Protein AF-A0A381FII6-F1 (afdb_monomer)

Radius of gyration: 13.68 Å; Cα contacts (8 Å, |Δi|>4): 189; chains: 1; bounding box: 35×24×34 Å

Sequence (94 aa):
MDINFDGLEDFVIANYLGGNAGTLYAYFIQDKDGKFKIDHYLTDQVRFFPRNIDFKNKTLTFLHLSGCCSQVNFKIQLQNSNKWKQTFYEEKPL

Organism: NCBI:txid254

Foldseek 3Di:
DQLLLPPDDWDKDQDDQPPQFGTFIWTWHADPVRHTDTDCCCRPPVRFDFPDQDSVQQKGWGWTDDPPFKIKIWMWHQDPVRDIDTDDIDIDTD

Structure (mmCIF, N/CA/C/O backbone):
data_AF-A0A381FII6-F1
#
_entry.id   AF-A0A381FII6-F1
#
loop_
_atom_site.group_PDB
_atom_site.id
_atom_site.type_symbol
_atom_site.label_atom_id
_atom_site.label_alt_id
_atom_site.label_comp_id
_atom_site.label_asym_id
_atom_site.label_entity_id
_atom_site.label_seq_id
_atom_site.pdbx_PDB_ins_code
_atom_site.Cartn_x
_atom_site.Cartn_y
_atom_site.Cartn_z
_atom_site.occupancy
_atom_site.B_iso_or_equiv
_atom_site.auth_seq_id
_atom_site.auth_comp_id
_atom_site.auth_asym_id
_atom_site.auth_atom_id
_atom_site.pdbx_PDB_model_num
ATOM 1 N N . MET A 1 1 ? -1.795 -9.095 7.378 1.00 88.88 1 MET A N 1
ATOM 2 C CA . MET A 1 1 ? -0.812 -7.997 7.396 1.00 88.88 1 MET A CA 1
ATOM 3 C C . MET A 1 1 ? -1.597 -6.714 7.513 1.00 88.88 1 MET A C 1
ATOM 5 O O . MET A 1 1 ? -2.511 -6.566 6.731 1.00 88.88 1 MET A O 1
ATOM 9 N N . ASP A 1 2 ? -1.260 -5.805 8.418 1.00 95.62 2 ASP A N 1
ATOM 10 C CA . ASP A 1 2 ? -1.960 -4.517 8.559 1.00 95.62 2 ASP A CA 1
ATOM 11 C C . ASP A 1 2 ? -1.428 -3.492 7.529 1.00 95.62 2 ASP A C 1
ATOM 13 O O . ASP A 1 2 ? -0.361 -2.899 7.711 1.00 95.62 2 ASP A O 1
ATOM 17 N N . ILE A 1 3 ? -2.114 -3.360 6.388 1.00 96.19 3 ILE A N 1
ATOM 18 C CA . ILE A 1 3 ? -1.735 -2.488 5.262 1.00 96.19 3 ILE A CA 1
ATOM 19 C C . ILE A 1 3 ? -2.165 -1.043 5.504 1.00 96.19 3 ILE A C 1
ATOM 21 O O . ILE A 1 3 ? -1.471 -0.120 5.064 1.00 96.19 3 ILE A O 1
ATOM 25 N N . ASN A 1 4 ? -3.311 -0.834 6.151 1.00 96.12 4 ASN A N 1
ATOM 26 C CA . ASN A 1 4 ? -3.879 0.492 6.391 1.00 96.12 4 ASN A CA 1
ATOM 27 C C . ASN A 1 4 ? -3.519 1.072 7.779 1.00 96.12 4 ASN A C 1
ATOM 29 O O . ASN A 1 4 ? -3.917 2.196 8.096 1.00 96.12 4 ASN A O 1
ATOM 33 N N . PHE A 1 5 ? -2.700 0.370 8.562 1.00 96.94 5 PHE A N 1
ATOM 34 C CA . PHE A 1 5 ? -2.171 0.794 9.859 1.00 96.94 5 PHE A CA 1
ATOM 35 C C . PHE A 1 5 ? -3.259 1.029 10.916 1.00 96.94 5 PHE A C 1
ATOM 37 O O . PHE A 1 5 ? -3.158 1.984 11.704 1.00 96.94 5 PHE A O 1
ATOM 44 N N . ASP A 1 6 ? -4.321 0.224 10.894 1.00 95.62 6 ASP A N 1
ATOM 45 C CA . ASP A 1 6 ? -5.443 0.329 11.831 1.00 95.62 6 ASP A CA 1
ATOM 46 C C . ASP A 1 6 ? -5.412 -0.712 12.965 1.00 95.62 6 ASP A C 1
ATOM 48 O O . ASP A 1 6 ? -6.226 -0.635 13.892 1.00 95.62 6 ASP A O 1
ATOM 52 N N . GLY A 1 7 ? -4.421 -1.608 12.952 1.00 96.00 7 GLY A N 1
ATOM 53 C CA . GLY A 1 7 ? -4.238 -2.672 13.934 1.00 96.00 7 GLY A CA 1
ATOM 54 C C . GLY A 1 7 ? -5.074 -3.926 13.673 1.00 96.00 7 GLY A C 1
ATOM 55 O O . GLY A 1 7 ? -5.046 -4.832 14.510 1.00 96.00 7 GLY A O 1
ATOM 56 N N . LEU A 1 8 ? -5.809 -3.991 12.561 1.00 96.75 8 LEU A N 1
ATOM 57 C CA . LEU A 1 8 ? -6.517 -5.178 12.089 1.00 96.75 8 LEU A CA 1
ATOM 58 C C . LEU A 1 8 ? -5.714 -5.887 10.992 1.00 96.75 8 LEU A C 1
ATOM 60 O O . LEU A 1 8 ? -4.801 -5.337 10.378 1.00 96.75 8 LEU A O 1
ATOM 64 N N . GLU A 1 9 ? -6.011 -7.165 10.779 1.00 96.50 9 GLU A N 1
ATOM 65 C CA . GLU A 1 9 ? -5.289 -7.965 9.796 1.00 96.50 9 GLU A CA 1
ATOM 66 C C . GLU A 1 9 ? -5.939 -7.828 8.421 1.00 96.50 9 GLU A C 1
ATOM 68 O O . GLU A 1 9 ? -7.065 -8.273 8.226 1.00 96.50 9 GLU A O 1
ATOM 73 N N . ASP A 1 10 ? -5.195 -7.333 7.435 1.00 97.06 10 ASP A N 1
ATOM 74 C CA . ASP A 1 10 ? -5.606 -7.341 6.030 1.00 97.06 10 ASP A CA 1
ATOM 75 C C . ASP A 1 10 ? -5.010 -8.537 5.282 1.00 97.06 10 ASP A C 1
ATOM 77 O O . ASP A 1 10 ? -4.066 -9.203 5.739 1.00 97.06 10 ASP A O 1
ATOM 81 N N . PHE A 1 11 ? -5.500 -8.785 4.068 1.00 94.88 11 PHE A N 1
ATOM 82 C CA . PHE A 1 11 ? -4.839 -9.713 3.160 1.00 94.88 11 PHE A CA 1
ATOM 83 C C . PHE A 1 11 ? -4.702 -9.164 1.745 1.00 94.88 11 PHE A C 1
ATOM 85 O O . PHE A 1 11 ? -5.483 -8.346 1.257 1.00 94.88 11 PHE A O 1
ATOM 92 N N . VAL A 1 12 ? -3.663 -9.655 1.076 1.00 96.12 12 VAL A N 1
ATOM 93 C CA . VAL A 1 12 ? -3.294 -9.268 -0.279 1.00 96.12 12 VAL A CA 1
ATOM 94 C C . VAL A 1 12 ? -3.175 -10.541 -1.099 1.00 96.12 12 VAL A C 1
ATOM 96 O O . VAL A 1 12 ? -2.446 -11.458 -0.719 1.00 96.12 12 VAL A O 1
ATOM 99 N N . ILE A 1 13 ? -3.896 -10.612 -2.214 1.00 94.81 13 ILE A N 1
ATOM 100 C CA . ILE A 1 13 ? -3.881 -11.778 -3.101 1.00 94.81 13 ILE A CA 1
ATOM 101 C C . ILE A 1 13 ? -3.174 -11.432 -4.403 1.00 94.81 13 ILE A C 1
ATOM 103 O O . ILE A 1 13 ? -3.387 -10.359 -4.968 1.00 94.81 13 ILE A O 1
ATOM 107 N N . ALA A 1 14 ? -2.365 -12.362 -4.905 1.00 93.69 14 ALA A N 1
ATOM 108 C CA . ALA A 1 14 ? -1.948 -12.335 -6.299 1.00 93.69 14 ALA A CA 1
ATOM 109 C C . ALA A 1 14 ? -3.206 -12.492 -7.165 1.00 93.69 14 ALA A C 1
ATOM 111 O O . ALA A 1 14 ? -3.875 -13.522 -7.113 1.00 93.69 14 ALA A O 1
ATOM 112 N N . ASN A 1 15 ? -3.565 -11.442 -7.897 1.00 84.31 15 ASN A N 1
ATOM 113 C CA . ASN A 1 15 ? -4.820 -11.358 -8.640 1.00 84.31 15 ASN A CA 1
ATOM 114 C C . ASN A 1 15 ? -4.614 -11.661 -10.128 1.00 84.31 15 ASN A C 1
ATOM 116 O O . ASN A 1 15 ? -5.420 -12.356 -10.740 1.00 84.31 15 ASN A O 1
ATOM 120 N N . TYR A 1 16 ? -3.519 -11.164 -10.707 1.00 83.06 16 TYR A N 1
ATOM 121 C CA . TYR A 1 16 ? -3.272 -11.263 -12.141 1.00 83.06 16 TYR A CA 1
ATOM 122 C C . TYR A 1 16 ? -1.778 -11.358 -12.447 1.00 83.06 16 TYR A C 1
ATOM 124 O O . TYR A 1 16 ? -0.964 -10.676 -11.827 1.00 83.06 16 TYR A O 1
ATOM 132 N N . LEU A 1 17 ? -1.411 -12.161 -13.445 1.00 77.56 17 LEU A N 1
ATOM 133 C CA . LEU A 1 17 ? -0.060 -12.156 -14.001 1.00 77.56 17 LEU A CA 1
ATOM 134 C C . LEU A 1 17 ? 0.022 -11.047 -15.057 1.00 77.56 17 LEU A C 1
ATOM 136 O O . LEU A 1 17 ? -0.391 -11.227 -16.199 1.00 77.56 17 LEU A O 1
ATOM 140 N N . GLY A 1 18 ? 0.558 -9.891 -14.662 1.00 70.25 18 GLY A N 1
ATOM 141 C CA . GLY A 1 18 ? 0.680 -8.652 -15.440 1.00 70.25 18 GLY A CA 1
ATOM 142 C C . GLY A 1 18 ? 1.613 -8.695 -16.652 1.00 70.25 18 GLY A C 1
ATOM 143 O O . GLY A 1 18 ? 2.012 -7.636 -17.135 1.00 70.25 18 GLY A O 1
ATOM 144 N N . GLY A 1 19 ? 2.009 -9.881 -17.125 1.00 76.94 19 GLY A N 1
ATOM 145 C CA . GLY A 1 19 ? 3.053 -10.044 -18.136 1.00 76.94 19 GLY A CA 1
ATOM 146 C C . GLY A 1 19 ? 4.357 -9.383 -17.683 1.00 76.94 19 GLY A C 1
ATOM 147 O O . GLY A 1 19 ? 4.916 -9.746 -16.650 1.00 76.94 19 GLY A O 1
ATOM 148 N N . ASN A 1 20 ? 4.804 -8.368 -18.427 1.00 72.38 20 ASN A N 1
ATOM 149 C CA . ASN A 1 20 ? 6.061 -7.652 -18.174 1.00 72.38 20 ASN A CA 1
ATOM 150 C C . ASN A 1 20 ? 6.074 -6.853 -16.858 1.00 72.38 20 ASN A C 1
ATOM 152 O O . ASN A 1 20 ? 7.148 -6.534 -16.358 1.00 72.38 20 ASN A O 1
ATOM 156 N N . ALA A 1 21 ? 4.906 -6.542 -16.285 1.00 72.19 21 ALA A N 1
ATOM 157 C CA . ALA A 1 21 ? 4.804 -5.845 -14.999 1.00 72.19 21 ALA A CA 1
ATOM 158 C C . ALA A 1 21 ? 4.946 -6.787 -13.784 1.00 72.19 21 ALA A C 1
ATOM 160 O O . ALA A 1 21 ? 4.972 -6.323 -12.645 1.00 72.19 21 ALA A O 1
ATOM 161 N N . GLY A 1 22 ? 5.025 -8.103 -14.015 1.00 82.88 22 GLY A N 1
ATOM 162 C CA . GLY A 1 22 ? 5.020 -9.112 -12.960 1.00 82.88 22 GLY A CA 1
ATOM 163 C C . GLY A 1 22 ? 3.631 -9.343 -12.360 1.00 82.88 22 GLY A C 1
ATOM 164 O O . GLY A 1 22 ? 2.604 -9.007 -12.951 1.00 82.88 22 GLY A O 1
ATOM 165 N N . THR A 1 23 ? 3.588 -9.974 -11.189 1.00 90.94 23 THR A N 1
ATOM 166 C CA . THR A 1 23 ? 2.336 -10.244 -10.474 1.00 90.94 23 THR A CA 1
ATOM 167 C C . THR A 1 23 ? 1.693 -8.943 -10.003 1.00 90.94 23 THR A C 1
ATOM 169 O O . THR A 1 23 ? 2.344 -8.104 -9.383 1.00 90.94 23 THR A O 1
ATOM 172 N N . LEU A 1 24 ? 0.398 -8.805 -10.268 1.00 93.31 24 LEU A N 1
ATOM 173 C CA . LEU A 1 24 ? -0.440 -7.717 -9.788 1.00 93.31 24 LEU A CA 1
ATOM 174 C C . LEU A 1 24 ? -1.347 -8.229 -8.672 1.00 93.31 24 LEU A C 1
ATOM 176 O O . LEU A 1 24 ? -1.815 -9.372 -8.699 1.00 93.31 24 LEU A O 1
ATOM 180 N N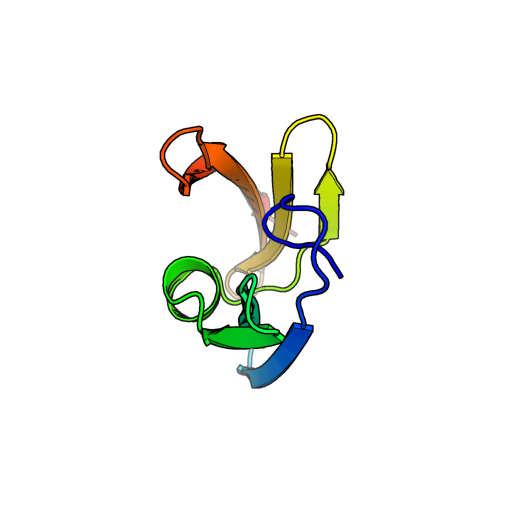 . TYR A 1 25 ? -1.589 -7.372 -7.694 1.00 95.56 25 TYR A N 1
ATOM 181 C CA . TYR A 1 25 ? -2.162 -7.728 -6.409 1.00 95.56 25 TYR A CA 1
ATOM 182 C C . TYR A 1 25 ? -3.472 -6.987 -6.157 1.00 95.56 25 TYR A C 1
ATOM 184 O O . TYR A 1 25 ? -3.617 -5.819 -6.515 1.00 95.56 25 TYR A O 1
ATOM 192 N N . ALA A 1 26 ? -4.409 -7.678 -5.512 1.00 96.88 26 ALA A N 1
ATOM 193 C CA . ALA A 1 26 ? -5.633 -7.093 -4.982 1.00 96.88 26 ALA A CA 1
ATOM 194 C C . ALA A 1 26 ? -5.584 -7.057 -3.455 1.00 96.88 26 ALA A C 1
ATOM 196 O O . ALA A 1 26 ? -5.085 -7.988 -2.818 1.00 96.88 26 ALA A O 1
ATOM 197 N N . TYR A 1 27 ? -6.111 -5.976 -2.892 1.00 97.50 27 TYR A N 1
ATOM 198 C CA . TYR A 1 27 ? -6.007 -5.620 -1.483 1.00 97.50 27 TYR A CA 1
ATOM 199 C C . TYR A 1 27 ? -7.375 -5.671 -0.822 1.00 97.50 27 TYR A C 1
ATOM 201 O O . TYR A 1 27 ? -8.315 -5.034 -1.297 1.00 97.50 27 TYR A O 1
ATOM 209 N N . PHE A 1 28 ? -7.468 -6.403 0.283 1.00 97.56 28 PHE A N 1
ATOM 210 C CA . PHE A 1 28 ? -8.695 -6.591 1.043 1.00 97.56 28 PHE A CA 1
ATOM 211 C C . PHE A 1 28 ? -8.459 -6.180 2.488 1.00 97.56 28 PHE A C 1
ATOM 213 O O . PHE A 1 28 ? -7.700 -6.831 3.202 1.00 97.56 28 PHE A O 1
ATOM 220 N N . ILE A 1 29 ? -9.124 -5.103 2.887 1.00 97.44 29 ILE A N 1
ATOM 221 C CA . ILE A 1 29 ? 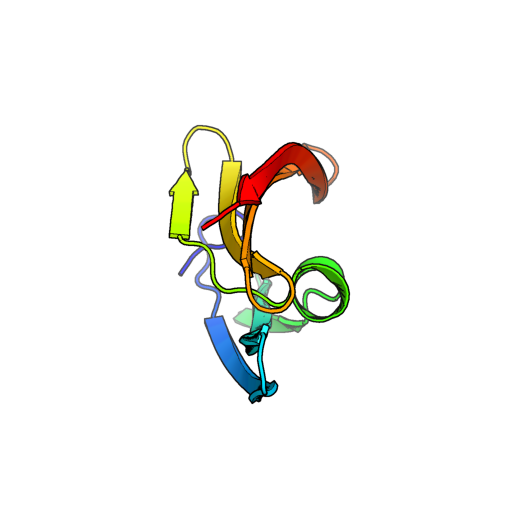-8.969 -4.454 4.181 1.00 97.44 29 ILE A CA 1
ATOM 222 C C . ILE A 1 29 ? -10.050 -4.949 5.132 1.00 97.44 29 ILE A C 1
ATOM 224 O O . ILE A 1 29 ? -11.233 -4.965 4.763 1.00 97.44 29 ILE A O 1
ATOM 228 N N . GLN A 1 30 ? -9.652 -5.364 6.330 1.00 97.69 30 GLN A N 1
ATOM 229 C CA . GLN A 1 30 ? -10.583 -5.815 7.355 1.00 97.69 30 GLN A CA 1
ATOM 230 C C . GLN A 1 30 ? -11.286 -4.617 8.006 1.00 97.69 30 GLN A C 1
ATOM 232 O O . GLN A 1 30 ? -10.674 -3.602 8.311 1.00 97.69 30 GLN A O 1
ATOM 237 N N . ASP A 1 31 ? -12.594 -4.717 8.231 1.00 95.56 31 ASP A N 1
ATOM 238 C CA . ASP A 1 31 ? -13.328 -3.771 9.065 1.00 95.56 31 ASP A CA 1
ATOM 239 C C . ASP A 1 31 ? -13.533 -4.301 10.490 1.00 95.56 31 ASP A C 1
ATOM 241 O O . ASP A 1 31 ? -13.257 -5.456 10.811 1.00 95.56 31 ASP A O 1
ATOM 245 N N . LYS A 1 32 ? -14.048 -3.438 11.371 1.00 95.94 32 LYS A N 1
ATOM 246 C CA . LYS A 1 32 ? -14.266 -3.752 12.793 1.00 95.94 32 LYS A CA 1
ATOM 247 C C . LYS A 1 32 ? -15.250 -4.901 13.038 1.00 95.94 32 LYS A C 1
ATOM 249 O O . LYS A 1 32 ? -15.246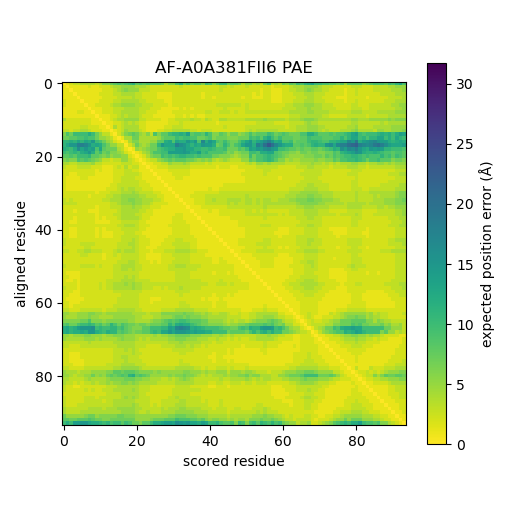 -5.457 14.132 1.00 95.94 32 LYS A O 1
ATOM 254 N N . ASP A 1 33 ? -16.063 -5.253 12.043 1.00 96.94 33 ASP A N 1
ATOM 255 C CA . ASP A 1 33 ? -16.993 -6.383 12.101 1.00 96.94 33 ASP A CA 1
ATOM 256 C C . ASP A 1 33 ? -16.349 -7.682 11.575 1.00 96.94 33 ASP A C 1
ATOM 258 O O . ASP A 1 33 ? -17.020 -8.708 11.443 1.00 96.94 33 ASP A O 1
ATOM 262 N N . GLY A 1 34 ? -15.055 -7.645 11.237 1.00 95.69 34 GLY A N 1
ATOM 263 C CA . GLY A 1 34 ? -14.298 -8.761 10.682 1.00 95.69 34 GLY A CA 1
ATOM 264 C C . GLY A 1 34 ? -14.559 -9.015 9.196 1.00 95.69 34 GLY A C 1
ATOM 265 O O . GLY A 1 34 ? -14.132 -10.049 8.678 1.00 95.69 34 GLY A O 1
ATOM 266 N N . LYS A 1 35 ? -15.258 -8.112 8.494 1.00 97.50 35 LYS A N 1
ATOM 267 C CA . LYS A 1 35 ? -15.532 -8.245 7.057 1.00 97.50 35 LYS A CA 1
ATOM 268 C C . LYS A 1 35 ? -14.411 -7.619 6.248 1.00 97.50 35 LYS A C 1
ATOM 270 O O . LYS A 1 35 ? -13.863 -6.592 6.621 1.00 97.50 35 LYS A O 1
ATOM 275 N N . PHE A 1 36 ? -14.133 -8.197 5.088 1.00 97.25 36 PHE A N 1
ATOM 276 C CA . PHE A 1 36 ? -13.085 -7.715 4.200 1.00 97.25 36 PHE A CA 1
ATOM 277 C C . PHE A 1 36 ? -13.671 -6.944 3.024 1.00 97.25 36 PHE A C 1
ATOM 279 O O . PHE A 1 36 ? -14.591 -7.421 2.353 1.00 97.25 36 PHE A O 1
ATOM 286 N N . LYS A 1 37 ? -13.133 -5.752 2.764 1.00 96.69 37 LYS A N 1
ATOM 287 C CA . LYS A 1 37 ? -13.539 -4.878 1.658 1.00 96.69 37 LYS A CA 1
ATOM 288 C C . LYS A 1 37 ? -12.350 -4.594 0.761 1.00 96.69 37 LYS A C 1
ATOM 290 O O . LYS A 1 37 ? -11.245 -4.376 1.241 1.00 96.69 37 LYS A O 1
ATOM 295 N N . ILE A 1 38 ? -12.584 -4.582 -0.5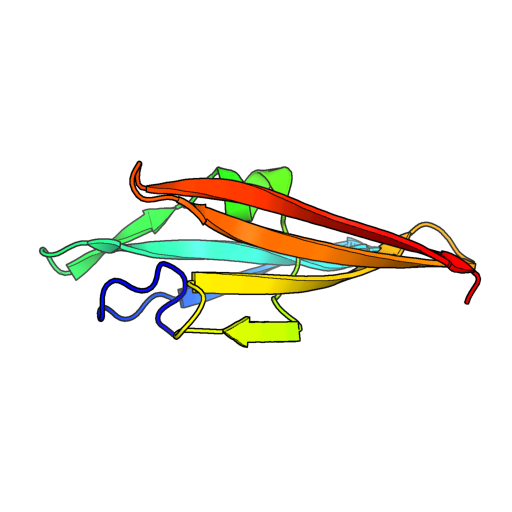44 1.00 96.75 38 ILE A N 1
ATOM 296 C CA . ILE A 1 38 ? -11.544 -4.254 -1.514 1.00 96.75 38 ILE A CA 1
ATOM 297 C C . ILE A 1 38 ? -11.106 -2.787 -1.361 1.00 96.75 38 ILE A C 1
ATOM 299 O O . ILE A 1 38 ? -11.946 -1.885 -1.328 1.00 96.75 38 ILE A O 1
ATOM 303 N N . ASP A 1 39 ? -9.798 -2.539 -1.280 1.00 96.56 39 ASP A N 1
ATOM 304 C CA . ASP A 1 39 ? -9.243 -1.191 -1.441 1.00 96.56 39 ASP A CA 1
ATOM 305 C C . ASP A 1 39 ? -9.011 -0.946 -2.934 1.00 96.56 39 ASP A C 1
ATOM 307 O O . ASP A 1 39 ? -8.073 -1.474 -3.538 1.00 96.56 39 ASP A O 1
ATOM 311 N N . HIS A 1 40 ? -9.899 -0.158 -3.539 1.00 95.81 40 HIS A N 1
ATOM 312 C CA . HIS A 1 40 ? -9.858 0.154 -4.967 1.00 95.81 40 HIS A CA 1
ATOM 313 C C . HIS A 1 40 ? -8.631 0.972 -5.374 1.00 95.81 40 HIS A C 1
ATOM 315 O O . HIS A 1 40 ? -8.114 0.802 -6.473 1.00 95.81 40 HIS A O 1
ATOM 321 N N . TYR A 1 41 ? -8.115 1.845 -4.507 1.00 96.44 41 TYR A N 1
ATOM 322 C CA . TYR A 1 41 ? -6.922 2.612 -4.856 1.00 96.44 41 TYR A CA 1
ATOM 323 C C . TYR A 1 41 ? -5.705 1.688 -4.955 1.00 96.44 41 TYR A C 1
ATOM 325 O O . TYR A 1 41 ? -4.987 1.696 -5.959 1.00 96.44 41 TYR A O 1
ATOM 333 N N . LEU A 1 42 ? -5.505 0.841 -3.944 1.00 96.56 42 LEU A N 1
ATOM 334 C CA . LEU A 1 42 ? -4.393 -0.101 -3.925 1.00 96.56 42 LEU A CA 1
ATOM 335 C C . LEU A 1 42 ? -4.544 -1.198 -4.988 1.00 96.56 42 LEU A C 1
ATOM 337 O O . LEU A 1 42 ? -3.550 -1.592 -5.593 1.00 96.56 42 LEU A O 1
ATOM 341 N N . THR A 1 43 ? -5.767 -1.660 -5.258 1.00 95.81 43 THR A N 1
ATOM 342 C CA . THR A 1 43 ? -6.029 -2.757 -6.208 1.00 95.81 43 THR A CA 1
ATOM 343 C C . THR A 1 43 ? -6.040 -2.315 -7.668 1.00 95.81 43 THR A C 1
ATOM 345 O O . THR A 1 43 ? -5.525 -3.039 -8.522 1.00 95.81 43 THR A O 1
ATOM 348 N N . ASP A 1 44 ? -6.604 -1.144 -7.968 1.00 94.31 44 ASP A N 1
ATOM 349 C CA . ASP A 1 44 ? -6.851 -0.726 -9.352 1.00 94.31 44 ASP A CA 1
ATOM 350 C C . ASP A 1 44 ? -5.780 0.249 -9.861 1.00 94.31 44 ASP A C 1
ATOM 352 O O . ASP A 1 44 ? -5.468 0.241 -11.052 1.00 94.31 44 ASP A O 1
ATOM 356 N N . GLN A 1 45 ? -5.179 1.060 -8.977 1.00 93.81 45 GLN A N 1
ATOM 357 C CA . GLN A 1 45 ? -4.179 2.068 -9.364 1.00 93.81 45 GLN A CA 1
ATOM 358 C C . GLN A 1 45 ? -2.749 1.660 -9.007 1.00 93.81 45 GLN A C 1
ATOM 360 O O . GLN A 1 45 ? -1.860 1.777 -9.845 1.00 93.81 45 GLN A O 1
ATOM 365 N N . VAL A 1 46 ? -2.516 1.177 -7.782 1.00 94.81 46 VAL A N 1
ATOM 366 C CA . VAL A 1 46 ? -1.161 0.829 -7.314 1.00 94.81 46 VAL A CA 1
ATOM 367 C C . VAL A 1 46 ? -0.741 -0.553 -7.799 1.00 94.81 46 VAL A C 1
ATOM 369 O O . VAL A 1 46 ? 0.301 -0.678 -8.424 1.00 94.81 46 VAL A O 1
ATOM 372 N N . ARG A 1 47 ? -1.549 -1.587 -7.544 1.00 93.62 47 ARG A N 1
ATOM 373 C CA . ARG A 1 47 ? -1.447 -2.967 -8.065 1.00 93.62 47 ARG A CA 1
ATOM 374 C C . ARG A 1 47 ? -0.181 -3.766 -7.725 1.00 93.62 47 ARG A C 1
ATOM 376 O O . ARG A 1 47 ? -0.184 -4.979 -7.905 1.00 93.62 47 ARG A O 1
ATOM 383 N N . PHE A 1 48 ? 0.896 -3.149 -7.254 1.00 94.12 48 PHE A N 1
ATOM 384 C CA . PHE A 1 48 ? 2.150 -3.827 -6.905 1.00 94.12 48 PHE A CA 1
ATOM 385 C C . PHE A 1 48 ? 2.173 -4.220 -5.436 1.00 94.12 48 PHE A C 1
ATOM 387 O O . PHE A 1 48 ? 1.520 -3.568 -4.629 1.00 94.12 48 PHE A O 1
ATOM 394 N N . PHE A 1 49 ? 2.943 -5.245 -5.070 1.00 94.19 49 PHE A N 1
ATOM 395 C CA . PHE A 1 49 ? 3.184 -5.585 -3.666 1.00 94.19 49 PHE A CA 1
ATOM 396 C C . PHE A 1 49 ? 4.226 -4.633 -3.051 1.00 94.19 49 PHE A C 1
ATOM 398 O O . PHE A 1 49 ? 5.222 -4.321 -3.715 1.00 94.19 49 PHE A O 1
ATOM 405 N N . PRO A 1 50 ? 4.040 -4.146 -1.810 1.00 95.81 50 PRO A N 1
ATOM 406 C CA . PRO A 1 50 ? 4.996 -3.242 -1.189 1.00 95.81 50 PRO A CA 1
ATOM 407 C C . PRO A 1 50 ? 6.321 -3.957 -0.915 1.00 95.81 50 PRO A C 1
ATOM 409 O O . PRO A 1 50 ? 6.366 -5.052 -0.362 1.00 95.81 50 PRO A O 1
ATOM 412 N N . ARG A 1 51 ? 7.427 -3.290 -1.245 1.00 95.81 51 ARG A N 1
ATOM 413 C CA . ARG A 1 51 ? 8.777 -3.714 -0.853 1.00 95.81 51 ARG A CA 1
ATOM 414 C C . ARG A 1 51 ? 9.069 -3.377 0.609 1.00 95.81 51 ARG A C 1
ATOM 416 O O . ARG A 1 51 ? 9.891 -4.035 1.237 1.00 95.81 51 ARG A O 1
ATOM 423 N N . ASN A 1 52 ? 8.439 -2.324 1.129 1.00 97.44 52 ASN A N 1
ATOM 424 C CA . ASN A 1 52 ? 8.573 -1.910 2.520 1.00 97.44 52 ASN A CA 1
ATOM 425 C C . ASN A 1 52 ? 7.253 -1.359 3.060 1.00 97.44 52 ASN A C 1
ATOM 427 O O . ASN A 1 52 ? 6.561 -0.614 2.361 1.00 97.44 52 ASN A O 1
ATOM 431 N N . ILE A 1 53 ? 6.977 -1.679 4.322 1.00 97.31 53 ILE A N 1
ATOM 432 C CA . ILE A 1 53 ? 5.812 -1.230 5.082 1.00 97.31 53 ILE A CA 1
ATOM 433 C C . ILE A 1 53 ? 6.338 -0.537 6.335 1.00 97.31 53 ILE A C 1
ATOM 435 O O . ILE A 1 53 ? 6.945 -1.165 7.199 1.00 97.31 53 ILE A O 1
ATOM 439 N N . ASP A 1 54 ? 6.147 0.776 6.411 1.00 97.75 54 ASP A N 1
ATOM 440 C CA . ASP A 1 54 ? 6.608 1.603 7.523 1.00 97.75 54 ASP A CA 1
ATOM 441 C C . ASP A 1 54 ? 5.413 2.036 8.372 1.00 97.75 54 ASP A C 1
ATOM 443 O O . ASP A 1 54 ? 4.716 3.000 8.045 1.00 97.75 54 ASP A O 1
ATOM 447 N N . PHE A 1 55 ? 5.203 1.325 9.479 1.00 96.06 55 PHE A N 1
ATOM 448 C CA . PHE A 1 55 ? 4.131 1.583 10.442 1.00 96.06 55 PHE A CA 1
ATOM 449 C C . PHE A 1 55 ? 4.276 2.928 11.159 1.00 96.06 55 PHE A C 1
ATOM 451 O O . PHE A 1 55 ? 3.277 3.558 11.501 1.00 96.06 55 PHE A O 1
ATOM 458 N N . LYS A 1 56 ? 5.512 3.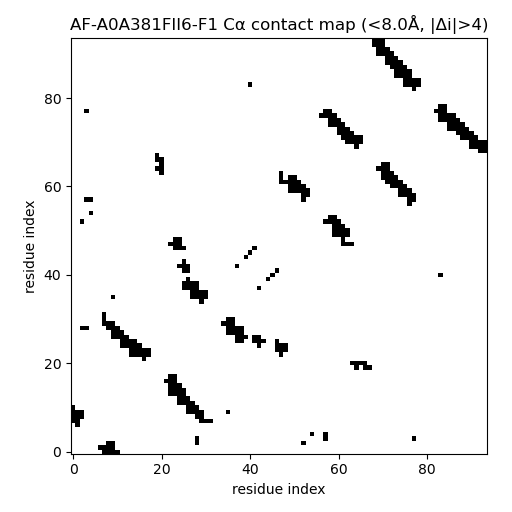400 11.373 1.00 96.25 56 LYS A N 1
ATOM 459 C CA . LYS A 1 56 ? 5.768 4.655 12.088 1.00 96.25 56 LYS A CA 1
ATOM 460 C C . LYS A 1 56 ? 5.335 5.851 11.249 1.00 96.25 56 LYS A C 1
ATOM 462 O O . LYS A 1 56 ? 4.700 6.768 11.762 1.00 96.25 56 LYS A O 1
ATOM 467 N N . ASN A 1 57 ? 5.683 5.838 9.965 1.00 97.06 57 ASN A N 1
ATOM 468 C CA . ASN A 1 57 ? 5.380 6.932 9.044 1.00 97.06 57 ASN A CA 1
ATOM 469 C C . ASN A 1 57 ? 4.090 6.706 8.237 1.00 97.06 57 ASN A C 1
ATOM 471 O O . ASN A 1 57 ? 3.686 7.599 7.484 1.00 97.06 57 ASN A O 1
ATOM 475 N N . LYS A 1 58 ? 3.453 5.537 8.396 1.00 97.62 58 LYS A N 1
ATOM 476 C CA . LYS A 1 58 ? 2.270 5.079 7.653 1.00 97.62 58 LYS A CA 1
ATOM 477 C C . LYS A 1 58 ? 2.481 5.114 6.144 1.00 97.62 58 LYS A C 1
ATOM 479 O O . LYS A 1 58 ? 1.686 5.690 5.396 1.00 97.62 58 LYS A O 1
ATOM 484 N N . THR A 1 59 ? 3.601 4.546 5.696 1.00 98.44 59 THR A N 1
ATOM 485 C CA . THR A 1 59 ? 3.982 4.560 4.279 1.00 98.44 59 THR A CA 1
ATOM 486 C C . THR A 1 59 ? 4.211 3.177 3.708 1.00 98.44 59 THR A C 1
ATOM 488 O O . THR A 1 59 ? 4.786 2.315 4.369 1.00 98.44 59 THR A O 1
ATOM 491 N N . LEU A 1 60 ? 3.845 3.026 2.439 1.00 98.38 60 LEU A N 1
ATOM 492 C CA . LEU A 1 60 ? 4.159 1.868 1.615 1.00 98.38 60 LEU A CA 1
ATOM 493 C C . LEU A 1 60 ? 5.123 2.306 0.513 1.00 98.38 60 LEU A C 1
ATOM 495 O O . LEU A 1 60 ? 4.880 3.308 -0.166 1.00 98.38 60 LEU A O 1
ATOM 499 N N . THR A 1 61 ? 6.216 1.565 0.347 1.00 98.31 61 THR A N 1
ATOM 500 C CA . THR A 1 61 ? 7.185 1.781 -0.735 1.00 98.31 61 THR A CA 1
ATOM 501 C C . THR A 1 61 ? 7.086 0.640 -1.731 1.00 98.31 61 THR A C 1
ATOM 503 O O . THR A 1 61 ? 7.131 -0.528 -1.342 1.0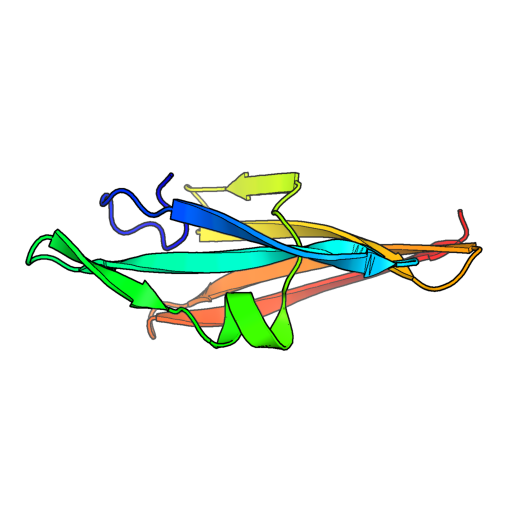0 98.31 61 THR A O 1
ATOM 506 N N . PHE A 1 62 ? 7.024 0.974 -3.013 1.00 96.94 62 PHE A N 1
ATOM 507 C CA . PHE A 1 62 ? 6.876 0.025 -4.106 1.00 96.94 62 PHE A CA 1
ATOM 508 C C . PHE A 1 62 ? 8.060 0.097 -5.053 1.00 96.94 62 PHE A C 1
ATOM 510 O O . PHE A 1 62 ? 8.668 1.150 -5.241 1.00 96.94 62 PHE A O 1
ATOM 517 N N . LEU A 1 63 ? 8.348 -1.044 -5.666 1.00 93.88 63 LEU A N 1
ATOM 518 C CA . LEU A 1 63 ? 9.350 -1.180 -6.703 1.00 93.88 63 LEU A CA 1
ATOM 519 C C . LEU A 1 63 ? 8.767 -2.030 -7.822 1.00 93.88 63 LEU A C 1
ATOM 521 O O . LEU A 1 63 ? 8.322 -3.145 -7.556 1.00 93.88 63 LEU A O 1
ATOM 525 N N . HIS A 1 64 ? 8.782 -1.527 -9.049 1.00 90.69 64 HIS A N 1
ATOM 526 C CA . HIS A 1 64 ? 8.392 -2.318 -10.210 1.00 90.69 64 HIS A CA 1
ATOM 527 C C . HIS A 1 64 ? 9.216 -1.944 -11.440 1.00 90.69 64 HIS A C 1
ATOM 529 O O . HIS A 1 64 ? 9.866 -0.897 -11.479 1.00 90.69 64 HIS A O 1
ATOM 535 N N . LEU A 1 65 ? 9.195 -2.825 -12.437 1.00 88.75 65 LEU A N 1
ATOM 536 C CA . LEU A 1 65 ? 9.805 -2.574 -13.735 1.00 88.75 65 LEU A CA 1
ATOM 537 C C . LEU A 1 65 ? 8.848 -1.761 -14.609 1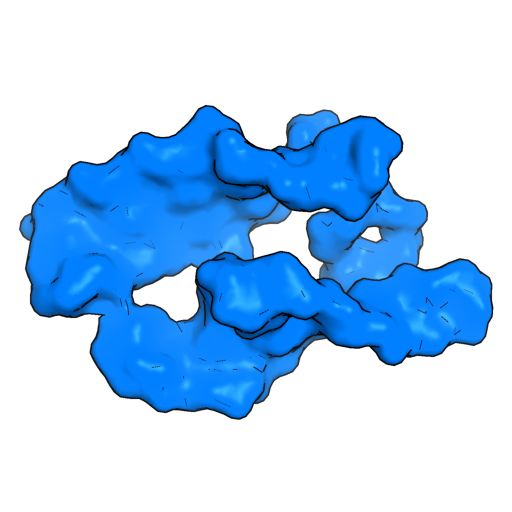.00 88.75 65 LEU A C 1
ATOM 539 O O . LEU A 1 65 ? 7.669 -2.094 -14.726 1.00 88.75 65 LEU A O 1
ATOM 543 N N . SER A 1 66 ? 9.377 -0.715 -15.233 1.00 86.12 66 SER A N 1
ATOM 544 C CA . SER A 1 66 ? 8.699 0.103 -16.236 1.00 86.12 66 SER A CA 1
ATOM 545 C C . SER A 1 66 ? 9.321 -0.200 -17.598 1.00 86.12 66 SER A C 1
ATOM 547 O O . SER A 1 66 ? 10.508 0.040 -17.839 1.00 86.12 66 SER A O 1
ATOM 549 N N . GLY A 1 67 ? 8.533 -0.801 -18.491 1.00 82.25 67 GLY A N 1
ATOM 550 C CA . GLY A 1 67 ? 9.018 -1.249 -19.797 1.00 82.25 67 GLY A CA 1
ATOM 551 C C . GLY A 1 67 ? 10.098 -2.336 -19.697 1.00 82.25 67 GLY A C 1
ATOM 552 O O . GLY A 1 67 ? 10.001 -3.246 -18.879 1.00 82.25 67 GLY A O 1
ATOM 553 N N . CYS A 1 68 ? 11.110 -2.267 -20.568 1.00 81.44 68 CYS A N 1
ATOM 554 C CA . CYS A 1 68 ? 12.211 -3.241 -20.609 1.00 81.44 68 CYS A CA 1
ATOM 555 C C . CYS A 1 68 ? 13.384 -2.901 -19.688 1.00 81.44 68 CYS A C 1
ATOM 557 O O . CYS A 1 68 ? 14.223 -3.759 -19.429 1.00 81.44 68 CYS A O 1
ATOM 559 N N . CYS A 1 69 ? 13.510 -1.630 -19.312 1.00 85.88 69 CYS A N 1
ATOM 560 C CA . CYS A 1 69 ? 14.829 -1.047 -19.097 1.00 85.88 69 CYS A CA 1
ATOM 561 C C . CYS A 1 69 ? 14.852 0.011 -17.992 1.00 85.88 69 CYS A C 1
ATOM 563 O O . CYS A 1 69 ? 15.879 0.652 -17.800 1.00 85.88 69 CYS A O 1
ATOM 565 N N . SER A 1 70 ? 13.742 0.197 -17.277 1.00 92.00 70 SER A N 1
ATOM 566 C CA . SER A 1 70 ? 13.649 1.139 -16.169 1.00 92.00 70 SER A CA 1
ATOM 567 C C . SER A 1 70 ? 13.040 0.471 -14.948 1.00 92.00 70 SER A C 1
ATOM 569 O O . SER A 1 70 ? 12.202 -0.428 -15.041 1.00 92.00 70 SER A O 1
ATOM 571 N N . GLN A 1 71 ? 13.434 0.956 -13.783 1.00 92.81 71 GLN A N 1
ATOM 572 C CA . GLN A 1 71 ? 12.861 0.610 -12.501 1.00 92.81 71 GLN A CA 1
ATOM 573 C C . GLN A 1 71 ? 12.223 1.855 -11.896 1.00 92.81 71 GLN A C 1
ATOM 575 O O . GLN A 1 71 ? 12.867 2.899 -11.767 1.00 92.81 71 GLN A O 1
ATOM 580 N N . VAL A 1 72 ? 10.967 1.724 -11.486 1.00 94.19 72 VAL A N 1
ATOM 581 C CA . VAL A 1 72 ? 10.212 2.779 -10.818 1.00 94.19 72 VAL A CA 1
ATOM 582 C C . VAL A 1 72 ? 10.109 2.456 -9.338 1.00 94.19 72 VAL A C 1
ATOM 584 O O . VAL A 1 72 ? 9.646 1.384 -8.939 1.00 94.19 72 VAL A O 1
ATOM 587 N N . ASN A 1 73 ? 10.530 3.414 -8.522 1.00 96.56 73 ASN A N 1
ATOM 588 C CA . ASN A 1 73 ? 10.410 3.402 -7.078 1.00 96.56 73 ASN A CA 1
ATOM 589 C C . ASN A 1 73 ? 9.476 4.535 -6.658 1.00 96.56 73 ASN A C 1
ATOM 591 O O . ASN A 1 73 ? 9.710 5.698 -6.982 1.00 96.56 73 ASN A O 1
ATOM 595 N N . PHE A 1 74 ? 8.421 4.217 -5.921 1.00 97.81 74 PHE A N 1
ATOM 596 C CA . PHE A 1 74 ? 7.497 5.234 -5.435 1.00 97.81 74 PHE A CA 1
ATOM 597 C C . PHE A 1 74 ? 7.016 4.917 -4.026 1.00 97.81 74 PHE A C 1
ATOM 599 O O . PHE A 1 74 ? 7.059 3.775 -3.565 1.00 97.81 74 PHE A O 1
ATOM 606 N N . LYS A 1 75 ? 6.570 5.958 -3.325 1.00 98.62 75 LYS A N 1
ATOM 607 C CA . LYS A 1 75 ? 6.053 5.859 -1.960 1.00 98.62 75 LYS A CA 1
ATOM 608 C C . LYS A 1 75 ? 4.690 6.512 -1.875 1.00 98.62 75 LYS A C 1
ATOM 610 O O . LYS A 1 75 ? 4.516 7.636 -2.348 1.00 98.62 75 LYS A O 1
ATOM 615 N N . ILE A 1 76 ? 3.760 5.842 -1.208 1.00 98.56 76 ILE A N 1
ATOM 616 C CA . ILE A 1 76 ? 2.477 6.421 -0.806 1.00 98.56 76 ILE A CA 1
ATOM 617 C C . ILE A 1 76 ? 2.389 6.460 0.716 1.00 98.56 76 ILE A C 1
ATOM 619 O O . ILE A 1 76 ? 2.969 5.627 1.412 1.00 98.56 76 ILE A O 1
ATOM 623 N N . GLN A 1 77 ? 1.656 7.438 1.230 1.00 98.50 77 GLN A N 1
ATOM 624 C CA . GLN A 1 77 ? 1.401 7.625 2.649 1.00 98.50 77 GLN A CA 1
ATOM 625 C C . GLN A 1 77 ? -0.098 7.7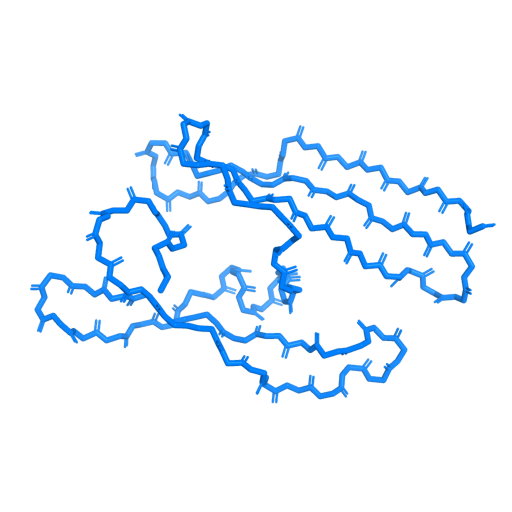02 2.902 1.00 98.50 77 GLN A C 1
ATOM 627 O O . GLN A 1 77 ? -0.800 8.448 2.207 1.00 98.50 77 GLN A O 1
ATOM 632 N N . LEU A 1 78 ? -0.571 6.992 3.924 1.00 97.75 78 LEU A N 1
ATOM 633 C CA . LEU A 1 78 ? -1.943 7.124 4.390 1.00 97.75 78 LEU A CA 1
ATOM 634 C C . LEU A 1 78 ? -2.097 8.439 5.160 1.00 97.75 78 LEU A C 1
ATOM 636 O O . LEU A 1 78 ? -1.442 8.669 6.175 1.00 97.75 78 LEU A O 1
ATOM 640 N N . GLN A 1 79 ? -2.945 9.326 4.650 1.00 96.62 79 GLN A N 1
ATOM 641 C CA . GLN A 1 79 ? -3.242 10.608 5.282 1.00 96.62 79 GLN A CA 1
ATOM 642 C C . GLN A 1 79 ? -4.291 10.439 6.389 1.00 96.62 79 GLN A C 1
ATOM 644 O O . GLN A 1 79 ? -5.078 9.497 6.366 1.00 96.62 79 GLN A O 1
ATOM 649 N N . ASN A 1 80 ? -4.394 11.419 7.293 1.00 90.81 80 ASN A N 1
ATOM 650 C CA . ASN A 1 80 ? -5.412 11.442 8.360 1.00 90.81 80 ASN A CA 1
ATOM 651 C C . ASN A 1 80 ? -6.863 11.378 7.842 1.00 90.81 80 ASN A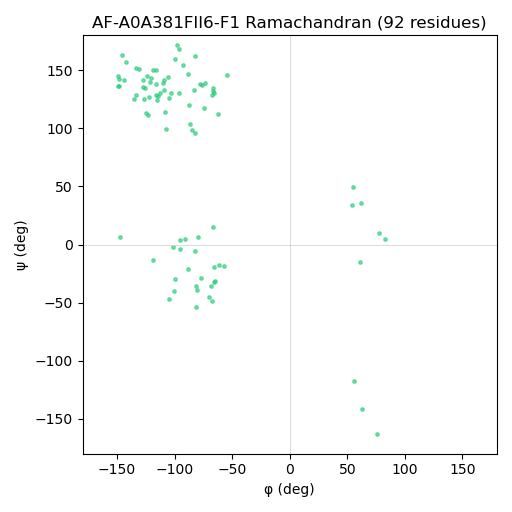 C 1
ATOM 653 O O . ASN A 1 80 ? -7.776 11.061 8.594 1.00 90.81 80 ASN A O 1
ATOM 657 N N . SER A 1 81 ? -7.086 11.684 6.562 1.00 87.94 81 SER A N 1
ATOM 658 C CA . SER A 1 81 ? -8.374 11.535 5.879 1.00 87.94 81 SER A CA 1
ATOM 659 C C . SER A 1 81 ? -8.685 10.097 5.439 1.00 87.94 81 SER A C 1
ATOM 661 O O . SER A 1 81 ? -9.659 9.897 4.715 1.00 87.94 81 SER A O 1
ATOM 663 N N . ASN A 1 82 ? -7.856 9.116 5.819 1.00 87.12 82 ASN A N 1
ATOM 664 C CA . ASN A 1 82 ? -7.870 7.735 5.325 1.00 87.12 82 ASN A CA 1
ATOM 665 C C . ASN A 1 82 ? -7.785 7.645 3.795 1.00 87.12 82 ASN A C 1
ATOM 667 O O . ASN A 1 82 ? -8.379 6.774 3.166 1.00 87.12 82 ASN A O 1
ATOM 671 N N . LYS A 1 83 ? -7.045 8.576 3.185 1.00 94.00 83 LYS A N 1
ATOM 672 C CA . LYS A 1 83 ? -6.746 8.567 1.752 1.00 94.00 83 LYS A CA 1
ATOM 673 C C . LYS A 1 83 ? -5.257 8.394 1.535 1.00 94.00 83 LYS A C 1
ATOM 675 O O . LYS A 1 83 ? -4.445 9.035 2.202 1.00 94.00 83 LYS A O 1
ATOM 680 N N . TRP A 1 84 ? -4.906 7.567 0.565 1.00 97.00 84 TRP A N 1
ATOM 681 C CA . TRP A 1 84 ? -3.535 7.415 0.113 1.00 97.00 84 TRP A CA 1
ATOM 682 C C . TRP A 1 84 ? -3.089 8.632 -0.698 1.00 97.00 84 TRP A C 1
ATOM 684 O O . TRP A 1 84 ? -3.839 9.171 -1.513 1.00 97.00 84 TRP A O 1
ATOM 694 N N . LYS A 1 85 ? -1.848 9.067 -0.479 1.00 97.06 85 LYS A N 1
ATOM 695 C CA . LYS A 1 85 ? -1.200 10.129 -1.252 1.00 97.06 85 LYS A CA 1
ATOM 696 C C . LYS A 1 85 ? 0.209 9.700 -1.633 1.00 97.06 85 LYS A C 1
ATOM 698 O O . LYS A 1 85 ? 0.983 9.329 -0.755 1.00 97.06 85 LYS A O 1
ATOM 703 N N . GLN A 1 86 ? 0.561 9.803 -2.912 1.00 97.69 86 GLN A N 1
ATOM 704 C CA . GLN A 1 86 ? 1.944 9.623 -3.352 1.00 97.69 86 GLN A CA 1
ATOM 705 C C . GLN A 1 86 ? 2.819 10.767 -2.819 1.00 97.69 86 GLN A C 1
ATOM 707 O O . GLN A 1 86 ? 2.486 11.942 -2.980 1.00 97.69 86 GLN A O 1
ATOM 712 N N . THR A 1 87 ? 3.932 10.423 -2.176 1.00 98.00 87 THR A N 1
ATOM 713 C CA . THR A 1 87 ? 4.871 11.376 -1.559 1.00 98.00 87 THR A CA 1
ATOM 714 C C . THR A 1 87 ? 6.270 11.315 -2.161 1.00 98.00 87 THR A C 1
ATOM 716 O O . THR A 1 87 ? 7.068 12.220 -1.937 1.00 98.00 87 THR A O 1
ATOM 719 N N . PHE A 1 88 ? 6.570 10.277 -2.940 1.00 98.00 88 PHE A N 1
ATOM 720 C CA . PHE A 1 88 ? 7.837 10.115 -3.643 1.00 98.00 88 PHE A CA 1
ATOM 721 C C . PHE A 1 88 ? 7.623 9.341 -4.943 1.00 98.00 88 PHE A C 1
ATOM 723 O O . PHE A 1 88 ? 6.795 8.428 -4.981 1.00 98.00 88 PHE A O 1
ATOM 730 N N . TYR A 1 89 ? 8.392 9.694 -5.970 1.00 97.25 89 TYR A N 1
ATOM 731 C CA . TYR A 1 89 ? 8.482 8.989 -7.242 1.00 97.25 89 TYR A CA 1
ATOM 732 C C . TYR A 1 89 ? 9.887 9.164 -7.808 1.00 97.25 89 TYR A C 1
ATOM 734 O O . TYR A 1 89 ? 10.423 10.272 -7.815 1.00 97.25 89 TYR A O 1
ATOM 742 N N . GLU A 1 90 ? 10.452 8.080 -8.309 1.00 97.44 90 GLU A N 1
ATOM 743 C CA . GLU A 1 90 ? 11.710 8.064 -9.029 1.00 97.44 90 GLU A CA 1
ATOM 744 C C . GLU A 1 90 ? 11.669 6.950 -10.073 1.00 97.44 90 GLU A C 1
ATOM 746 O O . GLU A 1 90 ? 11.259 5.829 -9.779 1.00 97.44 90 GLU A O 1
ATOM 751 N N . GLU A 1 91 ? 12.136 7.253 -11.278 1.00 96.25 91 GLU A N 1
ATOM 752 C CA . GLU A 1 91 ? 12.353 6.275 -12.336 1.00 96.25 91 GLU A CA 1
ATOM 753 C C . GLU A 1 91 ? 13.820 6.331 -12.746 1.00 96.25 91 GLU A C 1
ATOM 755 O O . GLU A 1 91 ? 14.359 7.406 -13.017 1.00 96.25 91 GLU A O 1
ATOM 760 N N . LYS A 1 92 ? 14.479 5.174 -12.740 1.00 94.88 92 LYS A N 1
ATOM 761 C CA . LYS A 1 92 ? 15.892 5.033 -13.096 1.00 94.88 92 LYS A CA 1
ATOM 762 C C . LYS A 1 92 ? 16.049 3.948 -14.152 1.00 94.88 92 LYS A C 1
ATOM 764 O O . LYS A 1 92 ? 15.380 2.923 -14.029 1.00 94.88 92 LYS A O 1
ATOM 769 N N . PRO A 1 93 ? 16.940 4.127 -15.138 1.00 93.50 93 PRO A N 1
ATOM 770 C CA . PRO A 1 93 ? 17.368 3.025 -15.989 1.00 93.50 93 PRO A CA 1
ATOM 771 C C . PRO A 1 93 ? 17.905 1.857 -15.148 1.00 93.50 93 PRO A C 1
ATOM 773 O O . PRO A 1 93 ? 18.482 2.089 -14.080 1.00 93.50 93 PRO A O 1
ATOM 776 N N . LEU A 1 94 ? 17.678 0.629 -15.621 1.00 85.06 94 LEU A N 1
ATOM 777 C CA . LEU A 1 94 ? 18.262 -0.597 -15.066 1.00 85.06 94 LEU A CA 1
ATOM 778 C C . LEU A 1 94 ? 19.780 -0.648 -15.268 1.00 85.06 94 LEU A C 1
ATOM 780 O O . LEU A 1 94 ? 20.255 -0.187 -16.331 1.00 85.06 94 LEU A O 1
#

Solvent-accessible surface area (backbone atoms only — not comparable to full-atom values): 5472 Å² total; per-residue (Å²): 84,56,83,85,72,79,84,50,66,23,53,73,43,85,69,44,80,52,65,81,58,38,66,26,31,37,37,31,43,50,45,99,88,72,48,70,42,76,40,61,63,53,32,74,72,62,21,60,66,65,76,41,79,39,78,91,77,38,30,40,31,35,66,47,52,48,79,94,53,28,38,35,39,37,29,34,30,60,39,99,84,79,42,80,41,78,78,47,77,49,77,41,75,110

Mean predicted aligned error: 3.44 Å

Nearest PDB structures (foldseek):
  8jx8-assembly1_B  TM=5.112E-01  e=3.248E-01  Rattus norvegicus
  9hcj-assembly1_D0  TM=4.009E-01  e=7.638E-01  Dictyostelium discoideum
  5m4y-assembly3_F  TM=6.005E-01  e=3.559E+00  Saccharomyces cerevisiae S288C
  5hy7-assembly1_A  TM=3.704E-01  e=2.833E+00  Thermochaetoides thermophila DSM 1495
  5hy7-assembly2_B  TM=3.451E-01  e=5.615E+00  Thermochaetoides thermophila DSM 1495

Secondary structure (DSSP, 8-state):
--SSSSSSPPEEEEEEE-GGG-EEEEEEEEPTTS-EEE-HIIIIII-SPEEEEETTTTEEEEEEEETTTEEEEEEEEE-TTS-EEEEEEEEEE-

pLDDT: mean 93.49, std 6.19, range [70.25, 98.62]

InterPro domains:
  IPR058087 XAC2610 domain [NF047539] (2-86)